Protein AF-A0AAV8WTH7-F1 (afdb_monomer)

Structure (mmCIF, N/CA/C/O backbone):
data_AF-A0AAV8WTH7-F1
#
_entry.id   AF-A0AAV8WTH7-F1
#
loop_
_atom_site.group_PDB
_atom_site.id
_atom_site.type_symbol
_atom_site.label_atom_id
_atom_site.label_alt_id
_atom_site.label_comp_id
_atom_site.label_asym_id
_atom_site.label_entity_id
_atom_site.label_seq_id
_atom_site.pdbx_PDB_ins_code
_atom_site.Cartn_x
_atom_site.Cartn_y
_atom_site.Cartn_z
_atom_site.occupancy
_atom_site.B_iso_or_equiv
_atom_site.auth_seq_id
_atom_site.auth_comp_id
_atom_site.auth_asym_id
_atom_site.auth_atom_id
_atom_site.pdbx_PDB_model_num
ATOM 1 N N . MET A 1 1 ? 3.719 -9.267 1.743 1.00 52.03 1 MET A N 1
ATOM 2 C CA . MET A 1 1 ? 3.122 -8.042 1.158 1.00 52.03 1 MET A CA 1
ATOM 3 C C . MET A 1 1 ? 4.104 -6.873 1.091 1.00 52.03 1 MET A C 1
ATOM 5 O O . MET A 1 1 ? 4.493 -6.534 -0.016 1.00 52.03 1 MET A O 1
ATOM 9 N N . ALA A 1 2 ? 4.606 -6.322 2.206 1.00 57.28 2 ALA A N 1
ATOM 10 C CA . ALA A 1 2 ? 5.533 -5.175 2.154 1.00 57.28 2 ALA A CA 1
ATOM 11 C C . ALA A 1 2 ? 6.838 -5.444 1.367 1.00 57.28 2 ALA A C 1
ATOM 13 O O . ALA A 1 2 ? 7.233 -4.631 0.538 1.00 57.28 2 ALA A O 1
ATOM 14 N N . ARG A 1 3 ? 7.462 -6.620 1.552 1.00 58.91 3 ARG A N 1
ATOM 15 C CA . ARG A 1 3 ? 8.667 -7.040 0.800 1.00 58.91 3 ARG A CA 1
ATOM 16 C C . ARG A 1 3 ? 8.420 -7.279 -0.695 1.00 58.91 3 ARG A C 1
ATOM 18 O O . ARG A 1 3 ? 9.369 -7.251 -1.462 1.00 58.91 3 ARG A O 1
ATOM 25 N N . ALA A 1 4 ? 7.165 -7.484 -1.094 1.00 60.97 4 ALA A N 1
ATOM 26 C CA . ALA A 1 4 ? 6.766 -7.662 -2.490 1.00 60.97 4 ALA A CA 1
ATOM 27 C C . ALA A 1 4 ? 6.421 -6.324 -3.178 1.00 60.97 4 ALA A C 1
ATOM 29 O O . ALA A 1 4 ? 5.876 -6.325 -4.272 1.00 60.97 4 ALA A O 1
ATOM 30 N N . GLY A 1 5 ? 6.693 -5.180 -2.532 1.00 65.38 5 GLY A N 1
ATOM 31 C CA . GLY A 1 5 ? 6.460 -3.850 -3.108 1.00 65.38 5 GLY A CA 1
ATOM 32 C C . GLY A 1 5 ? 5.083 -3.241 -2.823 1.00 65.38 5 GLY A C 1
ATOM 33 O O . GLY A 1 5 ? 4.823 -2.119 -3.259 1.00 65.38 5 GLY A O 1
ATOM 34 N N . PHE A 1 6 ? 4.237 -3.917 -2.037 1.00 70.75 6 PHE A N 1
ATOM 35 C CA . PHE A 1 6 ? 2.891 -3.464 -1.664 1.00 70.75 6 PHE A CA 1
ATOM 36 C C . PHE A 1 6 ? 2.846 -3.063 -0.179 1.00 70.75 6 PHE A C 1
ATOM 38 O O . PHE A 1 6 ? 2.482 -3.878 0.678 1.00 70.75 6 PHE A O 1
ATOM 45 N N . PRO A 1 7 ? 3.297 -1.847 0.180 1.00 77.50 7 PRO A N 1
ATOM 46 C CA . PRO A 1 7 ? 3.246 -1.374 1.557 1.00 77.50 7 PRO A CA 1
ATOM 47 C C . PRO A 1 7 ? 1.808 -1.058 1.975 1.00 77.50 7 PRO A C 1
ATOM 49 O O . PRO A 1 7 ? 0.993 -0.624 1.164 1.00 77.50 7 PRO A O 1
ATOM 52 N N . ILE A 1 8 ? 1.527 -1.219 3.266 1.00 81.88 8 ILE A N 1
ATOM 53 C CA . ILE A 1 8 ? 0.232 -0.869 3.852 1.00 81.88 8 ILE A CA 1
ATOM 54 C C . ILE A 1 8 ? 0.201 0.637 4.125 1.00 81.88 8 ILE A C 1
ATOM 56 O O . ILE A 1 8 ? 1.077 1.180 4.802 1.00 81.88 8 ILE A O 1
ATOM 60 N N . GLY A 1 9 ? -0.821 1.312 3.608 1.00 85.56 9 GLY A N 1
ATOM 61 C CA . GLY A 1 9 ? -1.072 2.723 3.872 1.00 85.56 9 GLY A CA 1
ATOM 62 C C . GLY A 1 9 ? -1.701 2.968 5.246 1.00 85.56 9 GLY A C 1
ATOM 63 O O . GLY A 1 9 ? -2.286 2.080 5.866 1.00 85.56 9 GLY A O 1
ATOM 64 N N . LYS A 1 10 ? -1.652 4.222 5.710 1.00 88.88 10 LYS A N 1
ATOM 65 C CA . LYS A 1 10 ? -2.294 4.637 6.968 1.00 88.88 10 LYS A CA 1
ATOM 66 C C . LYS A 1 10 ? -3.778 4.261 7.014 1.00 88.88 10 LYS A C 1
ATOM 68 O O . LYS A 1 10 ? -4.224 3.722 8.018 1.00 88.88 10 LYS A O 1
ATOM 73 N N . THR A 1 11 ? -4.533 4.554 5.956 1.00 89.38 11 THR A N 1
ATOM 74 C CA . THR A 1 11 ? -5.979 4.281 5.899 1.00 89.38 11 THR A CA 1
ATOM 75 C C . THR A 1 11 ? -6.260 2.789 6.021 1.00 89.38 11 THR A C 1
ATOM 77 O O . THR A 1 11 ? -7.010 2.408 6.908 1.00 89.38 11 THR A O 1
ATOM 80 N N . GLN A 1 12 ? -5.554 1.961 5.247 1.00 89.69 12 GLN A N 1
ATOM 81 C CA . GLN A 1 12 ? -5.680 0.503 5.296 1.00 89.69 12 GLN A CA 1
ATOM 82 C C . GLN A 1 12 ? -5.397 -0.052 6.696 1.00 89.69 12 GLN A C 1
ATOM 84 O O . GLN A 1 12 ? -6.145 -0.888 7.185 1.00 89.69 12 GLN A O 1
ATOM 89 N N . LEU A 1 13 ? -4.363 0.450 7.384 1.00 91.94 13 LEU A N 1
ATOM 90 C CA . LEU A 1 13 ? -4.105 0.055 8.771 1.00 91.94 13 LEU A CA 1
ATOM 91 C C . LEU A 1 13 ? -5.288 0.404 9.688 1.00 91.94 13 LEU A C 1
ATOM 93 O O . LEU A 1 13 ? -5.690 -0.414 10.512 1.00 91.94 13 LEU A O 1
ATOM 97 N N . LEU A 1 14 ? -5.830 1.619 9.569 1.00 94.12 14 LEU A N 1
ATOM 98 C CA . LEU A 1 14 ? -6.963 2.058 10.387 1.00 94.12 14 LEU A CA 1
ATOM 99 C C . LEU A 1 14 ? -8.233 1.253 10.089 1.00 94.12 14 LEU A C 1
ATOM 101 O O . LEU A 1 14 ? -8.962 0.934 11.026 1.00 94.12 14 LEU A O 1
ATOM 105 N N . ASP A 1 15 ? -8.466 0.902 8.823 1.00 94.19 15 ASP A N 1
ATOM 106 C CA . ASP A 1 15 ? -9.577 0.051 8.389 1.00 94.19 15 ASP A CA 1
ATOM 107 C C . ASP A 1 15 ? -9.449 -1.347 9.000 1.00 94.19 15 ASP A C 1
ATOM 109 O O . ASP A 1 15 ? -10.386 -1.821 9.639 1.00 9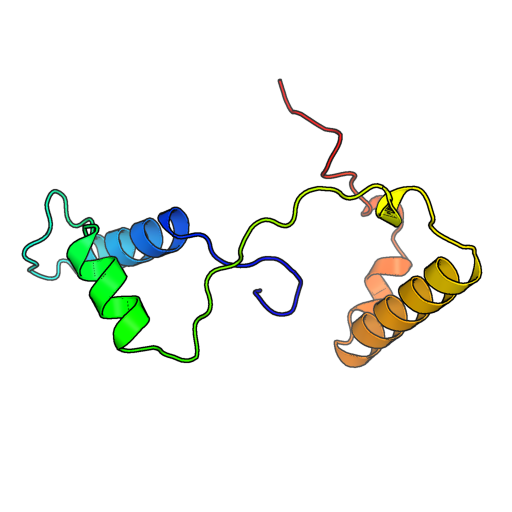4.19 15 ASP A O 1
ATOM 113 N N . SER A 1 16 ? -8.269 -1.972 8.911 1.00 93.94 16 SER A N 1
ATOM 114 C CA . SER A 1 16 ? -8.019 -3.289 9.509 1.00 93.94 16 SER A CA 1
ATOM 115 C C . SER A 1 16 ? -8.263 -3.293 11.017 1.00 93.94 16 SER A C 1
ATOM 117 O O . SER A 1 16 ? -8.900 -4.201 11.544 1.00 93.94 16 SER A O 1
ATOM 119 N N . VAL A 1 17 ? -7.795 -2.265 11.731 1.00 94.81 17 VAL A N 1
ATOM 120 C CA . VAL A 1 17 ? -8.021 -2.169 13.181 1.00 94.81 17 VAL A CA 1
ATOM 121 C C . VAL A 1 17 ? -9.503 -1.962 13.489 1.00 94.81 17 VAL A C 1
ATOM 123 O O . VAL A 1 17 ? -10.013 -2.583 14.417 1.00 94.81 17 VAL A O 1
ATOM 126 N N . GLN A 1 18 ? -10.207 -1.132 12.717 1.00 95.69 18 GLN A N 1
ATOM 127 C CA . GLN A 1 18 ? -11.646 -0.927 12.882 1.00 95.69 18 GLN A CA 1
ATOM 128 C C . GLN A 1 18 ? -12.431 -2.228 12.668 1.00 95.69 18 GLN A C 1
ATOM 130 O O . GLN A 1 18 ? -13.297 -2.544 13.482 1.00 95.69 18 GLN A O 1
ATOM 135 N N . HIS A 1 19 ? -12.097 -3.002 11.632 1.00 96.00 19 HIS A N 1
ATOM 136 C CA . HIS A 1 19 ? -12.693 -4.317 11.389 1.00 96.00 19 HIS A CA 1
ATOM 137 C C . HIS A 1 19 ? -12.509 -5.249 12.587 1.00 96.00 19 HIS A C 1
ATOM 139 O O . HIS A 1 19 ? -13.493 -5.786 13.089 1.00 96.00 19 HIS A O 1
ATOM 145 N N . ILE A 1 20 ? -11.285 -5.349 13.116 1.00 95.62 20 ILE A N 1
ATOM 146 C CA . ILE A 1 20 ? -10.988 -6.166 14.300 1.00 95.62 20 ILE A CA 1
ATOM 147 C C . ILE A 1 20 ? -11.806 -5.704 15.517 1.00 95.62 20 ILE A C 1
ATOM 149 O O . ILE A 1 20 ? -12.335 -6.533 16.255 1.00 95.62 20 ILE A O 1
ATOM 153 N N . MET A 1 21 ? -11.935 -4.392 15.748 1.00 95.06 21 MET A N 1
ATOM 154 C CA . MET A 1 21 ? -12.722 -3.868 16.876 1.00 95.06 21 MET A CA 1
ATOM 155 C C . MET A 1 21 ? -14.209 -4.229 16.764 1.00 95.06 21 MET A C 1
ATOM 157 O O . MET A 1 21 ? -14.824 -4.576 17.774 1.00 95.06 21 MET A O 1
ATOM 161 N N . ILE A 1 22 ? -14.771 -4.155 15.553 1.00 95.38 22 ILE A N 1
ATOM 162 C CA . ILE A 1 22 ? -16.173 -4.493 15.271 1.00 95.38 22 ILE A CA 1
ATOM 163 C C . ILE A 1 22 ? -16.407 -5.996 15.443 1.00 95.38 22 ILE A C 1
ATOM 165 O O . ILE A 1 22 ? -17.335 -6.393 16.144 1.00 95.38 22 ILE A O 1
ATOM 169 N N . GLU A 1 23 ? -15.555 -6.822 14.837 1.00 96.25 23 GLU A N 1
ATOM 170 C CA . GLU A 1 23 ? -15.682 -8.280 14.844 1.00 96.25 23 GLU A CA 1
ATOM 171 C C . GLU A 1 23 ? -15.556 -8.852 16.260 1.00 96.25 23 GLU A C 1
ATOM 173 O O . GLU A 1 23 ? -16.396 -9.635 16.702 1.00 96.25 23 GLU A O 1
ATOM 178 N N . LEU A 1 24 ? -14.562 -8.382 17.019 1.00 95.44 24 LEU A N 1
ATOM 179 C CA . LEU A 1 24 ? -14.335 -8.815 18.397 1.00 95.44 24 LEU A CA 1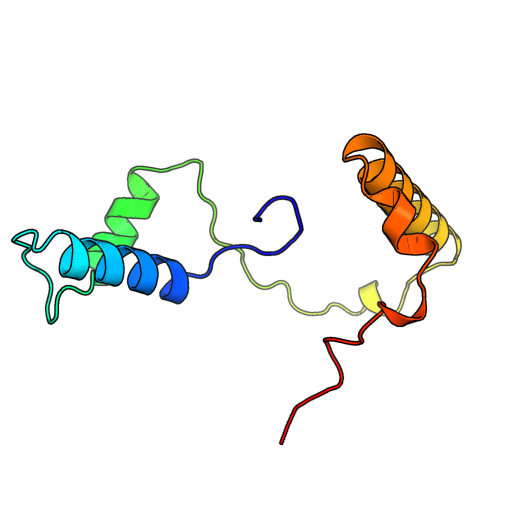
ATOM 180 C C . LEU A 1 24 ? -15.267 -8.137 19.413 1.00 95.44 24 LEU A C 1
ATOM 182 O O . LEU A 1 24 ? -15.173 -8.433 20.605 1.00 95.44 24 LEU A O 1
ATOM 186 N N . LYS A 1 25 ? -16.126 -7.201 18.977 1.00 93.62 25 LYS A N 1
ATOM 187 C CA . LYS A 1 25 ? -17.016 -6.387 19.831 1.00 93.62 25 LYS A CA 1
ATOM 188 C C . LYS A 1 25 ? -16.290 -5.786 21.039 1.00 93.62 25 LYS A C 1
ATOM 190 O O . LYS A 1 25 ? -16.821 -5.713 22.148 1.00 93.62 25 LYS A O 1
ATOM 195 N N . ARG A 1 26 ? -15.035 -5.380 20.838 1.00 91.88 26 ARG A N 1
ATOM 196 C CA . ARG A 1 26 ? -14.165 -4.941 21.927 1.00 91.88 26 ARG A CA 1
ATOM 197 C C . ARG A 1 26 ? -14.515 -3.509 22.306 1.00 91.88 26 ARG A C 1
ATOM 199 O O . ARG A 1 26 ? -14.455 -2.617 21.460 1.00 91.88 26 ARG A O 1
ATOM 206 N N . ASN A 1 27 ? -14.825 -3.274 23.580 1.00 92.94 27 ASN A N 1
ATOM 207 C CA . ASN A 1 27 ? -15.068 -1.917 24.057 1.00 92.94 27 ASN A CA 1
ATOM 208 C C . ASN A 1 27 ? -13.812 -1.053 23.854 1.00 92.94 27 ASN A C 1
ATOM 210 O O . ASN A 1 27 ? -12.699 -1.466 24.194 1.00 92.94 27 ASN A O 1
ATOM 214 N N . ASN A 1 28 ? -13.981 0.123 23.260 1.00 91.94 28 ASN A N 1
ATOM 215 C CA . ASN A 1 28 ? -12.882 0.998 22.877 1.00 91.94 28 ASN A CA 1
ATOM 216 C C . ASN A 1 28 ? -13.328 2.472 22.904 1.00 91.94 28 ASN A C 1
ATOM 218 O O . ASN A 1 28 ?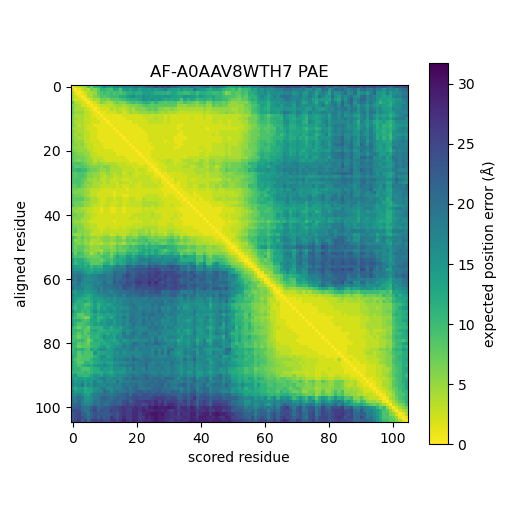 -14.509 2.761 22.732 1.00 91.94 28 ASN A O 1
ATOM 222 N N . PRO A 1 29 ? -12.394 3.422 23.093 1.00 93.00 29 PRO A N 1
ATOM 223 C CA . PRO A 1 29 ? -12.710 4.849 23.150 1.00 93.00 29 PRO A CA 1
ATOM 224 C C . PRO A 1 29 ? -12.832 5.497 21.758 1.00 93.00 29 PRO A C 1
ATOM 226 O O . PRO A 1 29 ? -12.804 6.722 21.640 1.00 93.00 29 PRO A O 1
ATOM 229 N N . PHE A 1 30 ? -12.863 4.714 20.676 1.00 93.81 30 PHE A N 1
ATOM 230 C CA . PHE A 1 30 ? -12.809 5.252 19.325 1.00 93.81 30 PHE A CA 1
ATOM 231 C C . PHE A 1 30 ? -14.195 5.643 18.821 1.00 93.81 30 PHE A C 1
ATOM 233 O O . PHE A 1 30 ? -15.164 4.896 18.946 1.00 93.81 30 PHE A O 1
ATOM 240 N N . LYS A 1 31 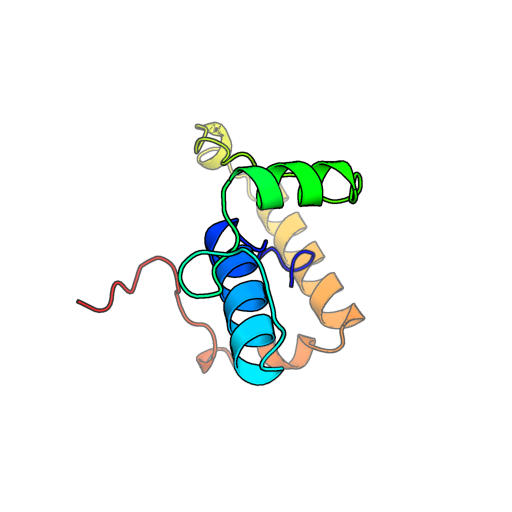? -14.284 6.790 18.140 1.00 91.38 31 LYS A N 1
ATOM 241 C CA . LYS A 1 31 ? -15.504 7.160 17.420 1.00 91.38 31 LYS A CA 1
ATOM 242 C C . LYS A 1 31 ? -15.751 6.137 16.305 1.00 91.38 31 LYS A C 1
ATOM 244 O O . LYS A 1 31 ? -14.879 5.922 15.465 1.00 91.38 31 LYS A O 1
ATOM 249 N N . ASN A 1 32 ? -16.928 5.513 16.302 1.00 92.44 32 ASN A N 1
ATOM 250 C CA . ASN A 1 32 ? -17.327 4.483 15.332 1.00 92.44 32 ASN A CA 1
ATOM 251 C C . ASN A 1 32 ? -16.346 3.295 15.242 1.00 92.44 32 ASN A C 1
ATOM 253 O O . ASN A 1 32 ? -16.130 2.755 14.158 1.00 92.44 32 ASN A O 1
ATOM 257 N N . ASN A 1 33 ? -15.715 2.911 16.360 1.00 94.25 33 ASN A N 1
ATOM 258 C CA . ASN A 1 33 ? -14.690 1.858 16.425 1.00 94.25 33 ASN A CA 1
ATOM 259 C C . ASN A 1 33 ? -13.431 2.130 15.572 1.00 94.25 33 ASN A C 1
ATOM 261 O O . ASN A 1 33 ? -12.609 1.234 15.388 1.00 94.25 33 ASN A O 1
ATOM 265 N N . ARG A 1 34 ? -13.247 3.356 15.056 1.00 95.19 34 ARG A N 1
ATOM 266 C CA . ARG A 1 34 ? -12.131 3.713 14.171 1.00 95.19 34 ARG A CA 1
ATOM 267 C C . ARG A 1 34 ? -11.030 4.472 14.912 1.00 95.19 34 ARG A C 1
ATOM 269 O O . ARG A 1 34 ? -11.272 5.596 15.361 1.00 95.19 34 ARG A O 1
ATOM 276 N N . PRO A 1 35 ? -9.794 3.948 14.982 1.00 95.44 35 PRO A N 1
ATOM 277 C CA . PRO A 1 35 ? -8.717 4.653 15.659 1.00 95.44 35 PRO A CA 1
ATOM 278 C C . PRO A 1 35 ? -8.403 6.008 15.012 1.00 95.44 35 PRO A C 1
ATOM 280 O O . PRO A 1 35 ? -8.362 6.161 13.791 1.00 95.44 35 PRO A O 1
ATOM 283 N N . GLY A 1 36 ? -8.158 7.007 15.858 1.00 93.88 36 GLY A N 1
ATOM 284 C CA . GLY A 1 36 ? -7.855 8.370 15.428 1.00 93.88 36 GLY A CA 1
ATOM 285 C C . GLY A 1 36 ? -6.365 8.638 15.187 1.00 93.88 36 GLY A C 1
ATOM 286 O O . GLY A 1 36 ? -5.496 7.782 15.369 1.00 93.88 36 GLY A O 1
ATOM 287 N N . LYS A 1 37 ? -6.047 9.895 14.848 1.00 92.50 37 LYS A N 1
ATOM 288 C CA . LYS A 1 37 ? -4.668 10.371 14.614 1.00 92.50 37 LYS A CA 1
ATOM 289 C C . LYS A 1 37 ? -3.741 10.129 15.814 1.00 92.50 37 LYS A C 1
ATOM 291 O O . LYS A 1 37 ? -2.602 9.720 15.611 1.00 92.50 37 LYS A O 1
ATOM 296 N N . SER A 1 38 ? -4.228 10.360 17.037 1.00 92.94 38 SER A N 1
ATOM 297 C CA . SER A 1 38 ? -3.452 10.144 18.270 1.00 92.94 38 SER A CA 1
ATOM 298 C C . SER A 1 38 ? -3.072 8.672 18.449 1.00 92.94 38 SER A C 1
ATOM 300 O O . SER A 1 38 ? -1.905 8.349 18.675 1.00 92.94 38 SER A O 1
ATOM 302 N N . TRP A 1 39 ? -4.032 7.764 18.244 1.00 95.56 39 TRP A N 1
ATOM 303 C CA . TRP A 1 39 ? -3.771 6.327 18.301 1.00 95.56 39 TRP A CA 1
ATOM 304 C C . TRP A 1 39 ? -2.732 5.906 17.261 1.00 95.56 39 TRP A C 1
ATOM 306 O O . TRP A 1 39 ? -1.791 5.196 17.603 1.00 95.56 39 TRP A O 1
ATOM 316 N N . TYR A 1 40 ? -2.855 6.400 16.024 1.00 93.44 40 TYR A N 1
ATOM 317 C CA . TYR A 1 40 ? -1.908 6.101 14.949 1.00 93.44 40 TYR A CA 1
ATOM 318 C C . TYR A 1 40 ? -0.481 6.564 15.273 1.00 93.44 40 TYR A C 1
ATOM 320 O O . TYR A 1 40 ? 0.467 5.800 15.118 1.00 93.44 40 TYR A O 1
ATOM 328 N N . GLY A 1 41 ? -0.321 7.793 15.777 1.00 92.31 41 GLY A N 1
ATOM 329 C CA . GLY A 1 41 ? 0.990 8.304 16.186 1.00 92.31 41 GLY A CA 1
ATOM 330 C C . GLY A 1 41 ? 1.612 7.473 17.310 1.00 92.31 41 GLY A C 1
ATOM 331 O O . GLY A 1 41 ? 2.777 7.094 17.230 1.00 92.31 41 GLY A O 1
ATOM 332 N N . SER A 1 42 ? 0.820 7.121 18.324 1.00 93.56 42 SER A N 1
ATOM 333 C CA . SER A 1 42 ? 1.262 6.246 19.413 1.00 93.56 42 SER A CA 1
ATOM 334 C C . SER A 1 42 ? 1.572 4.821 18.939 1.00 93.56 42 SER A C 1
ATOM 336 O O . SER A 1 42 ? 2.475 4.184 19.471 1.00 93.56 42 SER A O 1
ATOM 338 N N . PHE A 1 43 ? 0.852 4.311 17.937 1.00 93.69 43 PHE A N 1
ATOM 339 C CA . PHE A 1 43 ? 1.128 3.013 17.325 1.00 93.69 43 PHE A CA 1
ATOM 340 C C . PHE A 1 43 ? 2.492 2.999 16.631 1.00 93.69 43 PHE A C 1
ATOM 342 O O . PHE A 1 43 ? 3.276 2.093 16.897 1.00 93.69 43 PHE A O 1
ATOM 349 N N . LEU A 1 44 ? 2.808 4.010 15.816 1.00 91.69 44 LEU A N 1
ATOM 350 C CA . LEU A 1 44 ? 4.119 4.111 15.167 1.00 91.69 44 LEU A CA 1
ATOM 351 C C . LEU A 1 44 ? 5.255 4.262 16.187 1.00 91.69 44 LEU A C 1
ATOM 353 O O . LEU A 1 44 ? 6.266 3.586 16.064 1.00 91.69 44 LEU A O 1
ATOM 357 N N . LYS A 1 45 ? 5.063 5.066 17.244 1.00 91.94 45 LYS A N 1
ATOM 358 C CA . LYS A 1 45 ? 6.063 5.217 18.319 1.00 91.94 45 LYS A CA 1
ATOM 359 C C . LYS A 1 45 ? 6.392 3.905 19.036 1.00 91.94 45 LYS A C 1
ATOM 361 O O . LYS A 1 45 ? 7.525 3.712 19.440 1.00 91.94 45 LYS A O 1
ATOM 366 N N . ARG A 1 46 ? 5.413 3.012 19.214 1.00 95.19 46 ARG A N 1
ATOM 367 C CA . ARG A 1 46 ? 5.637 1.696 19.844 1.00 95.19 46 ARG A CA 1
ATOM 368 C C . ARG A 1 46 ? 6.260 0.667 18.902 1.00 95.19 46 ARG A C 1
ATOM 370 O O . ARG A 1 46 ? 6.693 -0.380 19.364 1.00 95.19 46 ARG A O 1
ATOM 377 N N . ASN A 1 47 ? 6.245 0.926 17.598 1.00 91.25 47 ASN A N 1
ATOM 378 C CA . ASN A 1 47 ? 6.701 -0.003 16.574 1.00 91.25 47 ASN A CA 1
ATOM 379 C C . ASN A 1 47 ? 7.754 0.688 15.704 1.00 91.25 47 ASN A C 1
ATOM 381 O O . ASN A 1 47 ? 7.507 0.972 14.535 1.00 91.25 47 ASN A O 1
ATOM 385 N N . GLU A 1 48 ? 8.927 0.952 16.281 1.00 87.44 48 GLU A N 1
ATOM 386 C CA . GLU A 1 48 ? 10.015 1.704 15.631 1.00 87.44 48 GLU A CA 1
ATOM 387 C C . GLU A 1 48 ? 10.509 1.056 14.327 1.00 87.44 48 GLU A C 1
ATOM 389 O O . GLU A 1 48 ? 10.972 1.741 13.419 1.00 87.44 48 GLU A O 1
ATOM 394 N N . ASN A 1 49 ? 10.309 -0.257 14.180 1.00 85.44 49 ASN A N 1
ATOM 395 C CA . ASN A 1 49 ? 10.617 -1.003 12.957 1.00 85.44 49 ASN A CA 1
ATOM 396 C C . ASN A 1 49 ? 9.662 -0.693 11.783 1.00 85.44 49 ASN A C 1
ATOM 398 O O . ASN A 1 49 ? 9.869 -1.189 10.675 1.00 85.44 49 ASN A O 1
ATOM 402 N N . ILE A 1 50 ? 8.591 0.080 12.001 1.00 84.94 50 ILE A N 1
ATOM 403 C CA . ILE A 1 50 ? 7.637 0.482 10.962 1.00 84.94 50 ILE A CA 1
ATOM 404 C C . ILE A 1 50 ? 8.004 1.878 10.467 1.00 84.94 50 ILE A C 1
ATOM 406 O O . ILE A 1 50 ? 7.792 2.879 11.149 1.00 84.94 50 ILE A O 1
ATOM 410 N N . SER A 1 51 ? 8.486 1.961 9.231 1.00 76.12 51 SER A N 1
ATOM 411 C CA . SER A 1 51 ? 8.734 3.239 8.563 1.00 76.12 51 SER A CA 1
ATOM 412 C C . SER A 1 51 ? 7.577 3.630 7.646 1.00 76.12 51 SER A C 1
ATOM 414 O O . SER A 1 51 ? 6.997 2.802 6.940 1.00 76.12 51 SER A O 1
ATOM 416 N N . LEU A 1 52 ? 7.256 4.923 7.629 1.00 75.06 52 LEU A N 1
ATOM 417 C CA . LEU A 1 52 ? 6.338 5.504 6.656 1.00 75.06 52 LEU A CA 1
ATOM 418 C C . LEU A 1 52 ? 7.013 5.564 5.286 1.00 75.06 52 LEU A C 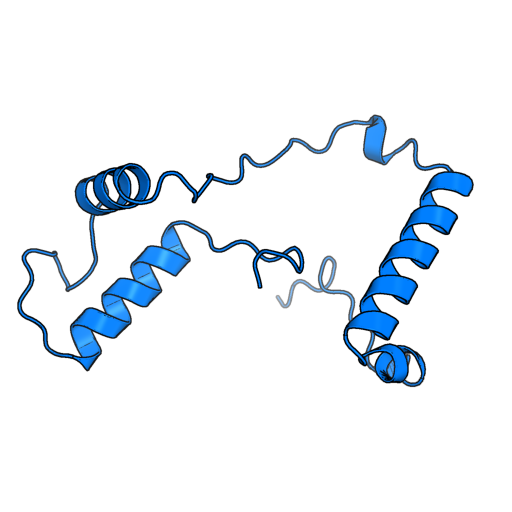1
ATOM 420 O O . LEU A 1 52 ? 8.110 6.103 5.155 1.00 75.06 52 LEU A O 1
ATOM 424 N N . ARG A 1 53 ? 6.341 5.056 4.249 1.00 70.00 53 ARG A N 1
ATOM 425 C CA . ARG A 1 53 ? 6.800 5.259 2.873 1.00 70.00 53 ARG A CA 1
ATOM 426 C C . ARG A 1 53 ? 6.559 6.714 2.487 1.00 70.00 53 ARG A C 1
ATOM 428 O O . ARG A 1 53 ? 5.416 7.115 2.277 1.00 70.00 53 ARG A O 1
ATOM 435 N N . THR A 1 54 ? 7.631 7.482 2.355 1.00 67.06 54 THR A N 1
ATOM 436 C CA . THR A 1 54 ? 7.577 8.787 1.695 1.00 67.06 54 THR A CA 1
ATOM 437 C C . THR A 1 54 ? 7.414 8.545 0.193 1.00 67.06 54 THR A C 1
ATOM 439 O O . THR A 1 54 ? 8.242 7.834 -0.388 1.00 67.06 54 THR A O 1
ATOM 442 N N . PRO A 1 55 ? 6.351 9.054 -0.455 1.00 62.56 55 PRO A N 1
ATOM 443 C CA . PRO A 1 55 ? 6.234 8.966 -1.902 1.00 62.56 55 PRO A CA 1
ATOM 444 C C . PRO A 1 55 ? 7.422 9.701 -2.524 1.00 62.56 55 PRO A C 1
ATOM 446 O O . PRO A 1 55 ? 7.651 10.879 -2.260 1.00 62.56 55 PRO A O 1
ATOM 449 N N . GLN A 1 56 ? 8.217 8.979 -3.306 1.00 59.72 56 GLN A N 1
ATOM 450 C CA . GLN A 1 56 ? 9.328 9.565 -4.037 1.00 59.72 56 GLN A CA 1
ATOM 451 C C . GLN A 1 56 ? 8.760 10.213 -5.299 1.00 59.72 56 GLN A C 1
ATOM 453 O O . GLN A 1 56 ? 8.071 9.544 -6.072 1.00 59.72 56 GLN A O 1
ATOM 458 N N . ASN A 1 57 ? 9.033 11.505 -5.497 1.00 61.22 57 ASN A N 1
ATOM 459 C CA . ASN A 1 57 ? 8.696 12.179 -6.747 1.00 61.22 57 ASN A CA 1
ATOM 460 C C . ASN A 1 57 ? 9.342 11.422 -7.913 1.00 61.22 57 ASN A C 1
ATOM 462 O O . ASN A 1 57 ? 10.487 10.976 -7.811 1.00 61.22 57 ASN A O 1
ATOM 466 N N . LEU A 1 58 ? 8.601 11.267 -9.010 1.00 58.62 58 LEU A N 1
ATOM 467 C CA . LEU A 1 58 ? 9.106 10.667 -10.240 1.00 58.62 58 LEU A CA 1
ATOM 468 C C . LEU A 1 58 ? 10.205 11.578 -10.801 1.00 58.62 58 LEU A C 1
ATOM 470 O O . LEU A 1 58 ? 9.929 12.568 -11.469 1.00 58.62 58 LEU A O 1
ATOM 474 N N . THR A 1 59 ? 11.459 11.293 -10.467 1.00 61.44 59 THR A N 1
ATOM 475 C CA . THR A 1 59 ? 12.609 12.054 -10.958 1.00 61.44 59 THR A CA 1
ATOM 476 C C . THR A 1 59 ? 12.947 11.650 -12.391 1.00 61.44 59 THR A C 1
ATOM 478 O O . THR A 1 59 ? 12.759 10.495 -12.779 1.00 61.44 59 THR A O 1
ATOM 481 N N . ALA A 1 60 ? 13.524 12.580 -13.160 1.00 60.44 60 ALA A N 1
ATOM 482 C CA . ALA A 1 60 ? 13.990 12.367 -14.537 1.00 60.44 60 ALA A CA 1
ATOM 483 C C . ALA A 1 60 ? 14.940 11.160 -14.702 1.00 60.44 60 ALA A C 1
ATOM 485 O O . ALA A 1 60 ? 15.077 10.631 -15.798 1.00 60.44 60 ALA A O 1
ATOM 486 N N . SER A 1 61 ? 15.527 10.653 -13.613 1.00 57.56 61 SER A N 1
ATOM 487 C CA . SER A 1 61 ? 16.284 9.396 -13.590 1.00 57.56 61 SER A CA 1
ATOM 488 C C . SER A 1 61 ? 15.489 8.171 -14.063 1.00 57.56 61 SER A C 1
ATOM 490 O O . SER A 1 61 ? 16.098 7.225 -14.554 1.00 57.56 61 SER A O 1
ATOM 492 N N . ARG A 1 62 ? 14.147 8.181 -13.985 1.00 57.56 62 ARG A N 1
ATOM 493 C CA . ARG A 1 62 ? 13.302 7.139 -14.600 1.00 57.56 62 ARG A CA 1
ATOM 494 C C . ARG A 1 62 ? 13.304 7.181 -16.131 1.00 57.56 62 ARG A C 1
ATOM 496 O O . ARG A 1 62 ? 13.029 6.160 -16.745 1.00 57.56 62 ARG A O 1
ATOM 503 N N . ALA A 1 63 ? 13.624 8.321 -16.746 1.00 61.78 63 ALA A N 1
ATOM 504 C CA . ALA A 1 63 ? 13.779 8.428 -18.198 1.00 61.78 63 ALA A CA 1
ATOM 505 C C . ALA A 1 63 ? 15.157 7.931 -18.677 1.00 61.78 63 ALA A C 1
ATOM 507 O O . ALA A 1 63 ? 15.325 7.607 -19.848 1.00 61.78 63 ALA A O 1
ATOM 508 N N . SER A 1 64 ? 16.139 7.826 -17.775 1.00 74.25 64 SER A N 1
ATOM 509 C CA . SER A 1 64 ? 17.520 7.415 -18.069 1.00 74.25 64 SER A CA 1
ATOM 510 C C . SER A 1 64 ? 17.766 5.914 -17.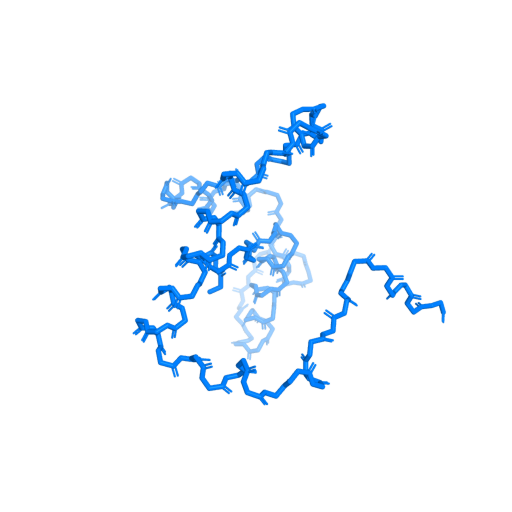848 1.00 74.25 64 SER A C 1
ATOM 512 O O . SER A 1 64 ? 18.840 5.525 -17.390 1.00 74.25 64 SER A O 1
ATOM 514 N N . VAL A 1 65 ? 16.779 5.057 -18.124 1.00 80.81 65 VAL A N 1
ATOM 515 C CA . VAL A 1 65 ? 16.938 3.601 -17.978 1.00 80.81 65 VAL A CA 1
ATOM 516 C C . VAL A 1 65 ? 17.834 3.057 -19.092 1.00 80.81 65 VAL A C 1
ATOM 518 O O . VAL A 1 65 ? 17.575 3.247 -20.277 1.00 80.81 65 VAL A O 1
ATOM 521 N N . THR A 1 66 ? 18.888 2.341 -18.709 1.00 87.44 66 THR A N 1
ATOM 522 C CA . THR A 1 66 ? 19.806 1.667 -19.637 1.00 87.44 66 THR A CA 1
ATOM 523 C C . THR A 1 66 ? 19.440 0.194 -19.820 1.00 87.44 66 THR A C 1
ATOM 525 O O . THR A 1 66 ? 18.881 -0.450 -18.930 1.00 87.44 66 THR A O 1
ATOM 528 N N . LYS A 1 67 ? 19.844 -0.396 -20.952 1.00 89.69 67 LYS A N 1
ATOM 529 C CA . LYS A 1 67 ? 19.691 -1.840 -21.211 1.00 89.69 67 LYS A CA 1
ATOM 530 C C . LYS A 1 67 ? 20.317 -2.709 -20.111 1.00 89.69 67 LYS A C 1
ATOM 532 O O . LYS A 1 67 ? 19.753 -3.734 -19.744 1.00 89.69 67 LYS A O 1
ATOM 537 N N . SER A 1 68 ? 21.466 -2.293 -19.575 1.00 91.69 68 SER A N 1
ATOM 538 C CA . SER A 1 68 ? 22.146 -3.012 -18.490 1.00 91.69 68 SER A CA 1
ATOM 539 C C . SER A 1 68 ? 21.280 -3.075 -17.228 1.00 91.69 68 SER A C 1
ATOM 541 O O . SER A 1 68 ? 21.078 -4.149 -16.668 1.00 91.69 68 SER A O 1
ATOM 543 N N . GLN A 1 69 ? 20.680 -1.946 -16.838 1.00 87.31 69 GLN A N 1
ATOM 544 C CA . GLN A 1 69 ? 19.782 -1.881 -15.682 1.00 87.31 69 GLN A CA 1
ATOM 545 C C . GLN A 1 69 ? 18.531 -2.749 -15.867 1.00 87.31 69 GLN A C 1
ATOM 547 O O . GLN A 1 69 ? 18.127 -3.425 -14.925 1.00 87.31 69 GLN A O 1
ATOM 552 N N . LEU A 1 70 ? 17.955 -2.789 -17.075 1.00 89.69 70 LEU A N 1
ATOM 553 C CA . LEU A 1 70 ? 16.830 -3.683 -17.376 1.00 89.69 70 LEU A CA 1
ATOM 554 C C . LEU A 1 70 ? 17.218 -5.154 -17.226 1.00 89.69 70 LEU A C 1
ATOM 556 O O . LEU A 1 70 ? 16.507 -5.909 -16.570 1.00 89.69 70 LEU A O 1
ATOM 560 N N . ASN A 1 71 ? 18.359 -5.560 -17.785 1.00 93.56 71 ASN A N 1
ATOM 561 C CA . ASN A 1 71 ? 18.831 -6.941 -17.680 1.00 93.56 71 ASN A CA 1
ATOM 562 C C . ASN A 1 71 ? 19.061 -7.361 -16.220 1.00 93.56 71 ASN A C 1
ATOM 564 O O . ASN A 1 71 ? 18.680 -8.467 -15.836 1.00 93.56 71 ASN A O 1
ATOM 568 N N . ILE A 1 72 ? 19.644 -6.474 -15.406 1.00 93.44 72 ILE A N 1
ATOM 569 C CA . ILE A 1 72 ? 19.822 -6.702 -13.965 1.00 93.44 72 ILE A CA 1
ATOM 570 C C . ILE A 1 72 ? 18.459 -6.899 -13.300 1.00 93.44 72 ILE A C 1
ATOM 572 O O . ILE A 1 72 ? 18.255 -7.904 -12.624 1.00 93.44 72 ILE A O 1
ATOM 576 N N . TRP A 1 73 ? 17.506 -6.000 -13.556 1.00 91.25 73 TRP A N 1
ATOM 577 C CA . TRP A 1 73 ? 16.165 -6.090 -12.983 1.00 91.25 73 TRP A CA 1
ATOM 578 C C . TRP A 1 73 ? 15.459 -7.405 -13.345 1.00 91.25 73 TRP A C 1
ATOM 580 O O . TRP A 1 73 ? 14.979 -8.106 -12.455 1.00 91.25 73 TRP A O 1
ATOM 590 N N . PHE A 1 74 ? 15.453 -7.801 -14.625 1.00 92.06 74 PHE A N 1
ATOM 591 C CA . PHE A 1 74 ? 14.864 -9.078 -15.050 1.00 92.06 74 PHE A CA 1
ATOM 592 C C . PHE A 1 74 ? 15.527 -10.274 -14.355 1.00 92.06 74 PHE A C 1
ATOM 594 O O . PHE A 1 74 ? 14.836 -11.198 -13.921 1.00 92.06 74 PHE A O 1
ATOM 601 N N . SER A 1 75 ? 16.855 -10.250 -14.203 1.00 94.88 75 SER A N 1
ATOM 602 C CA . SER A 1 75 ? 17.592 -11.304 -13.501 1.00 94.88 75 SER A CA 1
ATOM 603 C C . SER A 1 75 ? 17.225 -11.382 -12.017 1.00 94.88 75 SER A C 1
ATOM 605 O O . SER A 1 75 ? 17.091 -12.481 -11.476 1.00 94.88 75 SER A O 1
ATOM 607 N N . GLU A 1 76 ? 17.074 -10.243 -11.342 1.00 93.75 76 GLU A N 1
ATOM 608 C CA . GLU A 1 76 ? 16.690 -10.182 -9.929 1.00 93.75 76 GLU A CA 1
ATOM 609 C C . GLU A 1 76 ? 15.263 -10.689 -9.709 1.00 93.75 76 GLU A C 1
ATOM 611 O O . GLU A 1 76 ? 15.032 -11.511 -8.818 1.00 93.75 76 GLU A O 1
ATOM 616 N N . VAL A 1 77 ? 14.321 -10.266 -10.558 1.00 91.19 77 VAL A N 1
ATOM 617 C CA . VAL A 1 77 ? 12.925 -10.722 -10.514 1.00 91.19 77 VAL A CA 1
ATOM 618 C C . VAL A 1 77 ? 12.845 -12.227 -10.746 1.00 91.19 77 VAL A C 1
ATOM 620 O O . VAL A 1 77 ? 12.207 -12.935 -9.967 1.00 91.19 77 VAL A O 1
ATOM 623 N N . TYR A 1 78 ? 13.535 -12.748 -11.762 1.00 93.56 78 TYR A N 1
ATOM 624 C CA . TYR A 1 78 ? 13.549 -14.185 -12.032 1.00 93.56 78 TYR A CA 1
ATOM 625 C C . TYR A 1 78 ? 14.139 -14.989 -10.865 1.00 93.56 78 TYR A C 1
ATOM 627 O O . TYR A 1 78 ? 13.577 -16.009 -10.458 1.00 93.56 78 TYR A O 1
ATOM 635 N N . LYS A 1 79 ? 15.237 -14.508 -10.269 1.00 95.00 79 LYS A N 1
ATOM 636 C CA . LYS A 1 79 ? 15.847 -15.132 -9.087 1.00 95.00 79 LYS A CA 1
ATOM 637 C C . LYS A 1 79 ? 14.877 -15.172 -7.906 1.00 95.00 79 LYS A C 1
ATOM 639 O O . LYS A 1 79 ? 14.777 -16.204 -7.246 1.00 95.00 79 LYS A O 1
ATOM 644 N N . TYR A 1 80 ? 14.160 -14.079 -7.651 1.00 93.19 80 TYR A N 1
ATOM 645 C CA . TYR A 1 80 ? 13.135 -14.025 -6.610 1.00 93.19 80 TYR A CA 1
ATOM 646 C C . TYR A 1 80 ? 12.034 -15.066 -6.851 1.00 93.19 80 TYR A C 1
ATOM 648 O O . TYR A 1 80 ? 11.738 -15.859 -5.959 1.00 93.19 80 TYR A O 1
ATOM 656 N N . LEU A 1 81 ? 11.494 -15.130 -8.073 1.00 93.00 81 LEU A N 1
ATOM 657 C CA . LEU A 1 81 ? 10.458 -16.103 -8.432 1.00 93.00 81 LEU A CA 1
ATOM 658 C C . LEU A 1 81 ? 10.927 -17.549 -8.234 1.00 93.00 81 LEU A C 1
ATOM 660 O O . LEU A 1 81 ? 10.162 -18.366 -7.733 1.00 93.00 81 LEU A O 1
ATOM 664 N N . LYS A 1 82 ? 12.186 -17.862 -8.560 1.00 94.31 82 LYS A N 1
ATOM 665 C CA . LYS A 1 82 ? 12.764 -19.194 -8.325 1.00 94.31 82 LYS A CA 1
ATOM 666 C C . LYS A 1 82 ? 12.905 -19.528 -6.839 1.00 94.31 82 LYS A C 1
ATOM 668 O O . LYS A 1 82 ? 12.561 -20.637 -6.440 1.00 94.31 82 LYS A O 1
ATOM 673 N N . ILE A 1 83 ? 13.395 -18.592 -6.022 1.00 95.00 83 ILE A N 1
ATOM 674 C CA . ILE A 1 83 ? 13.560 -18.795 -4.569 1.00 95.00 83 ILE A CA 1
ATOM 675 C C . ILE A 1 83 ? 12.209 -19.081 -3.906 1.00 95.00 83 ILE A C 1
ATOM 677 O O . ILE A 1 83 ? 12.100 -19.988 -3.084 1.00 95.00 83 ILE A O 1
ATOM 681 N N . GLU A 1 84 ? 11.178 -18.342 -4.306 1.00 94.12 84 GLU A N 1
ATOM 682 C CA . GLU A 1 84 ? 9.826 -18.470 -3.759 1.00 94.12 84 GLU A CA 1
ATOM 683 C C . GLU A 1 84 ? 8.986 -19.562 -4.455 1.00 94.12 84 GLU A C 1
ATOM 685 O O . GLU A 1 84 ? 7.835 -19.778 -4.083 1.00 94.12 84 GLU A O 1
ATOM 690 N N . LYS A 1 85 ? 9.554 -20.283 -5.437 1.00 94.25 85 LYS A N 1
ATOM 691 C CA . LYS A 1 85 ? 8.898 -21.355 -6.217 1.00 94.25 85 LYS A CA 1
ATOM 692 C C . LYS A 1 85 ? 7.655 -20.901 -7.005 1.00 94.25 85 LYS A C 1
ATOM 694 O O . LYS A 1 85 ? 6.683 -21.644 -7.151 1.00 94.25 85 LYS A O 1
ATOM 699 N N . TYR A 1 86 ? 7.690 -19.685 -7.542 1.00 91.62 86 TYR A N 1
ATOM 700 C CA . TYR A 1 86 ? 6.628 -19.087 -8.359 1.00 91.62 86 TYR A CA 1
ATOM 701 C C . TYR A 1 86 ? 6.980 -18.960 -9.844 1.00 91.62 86 TYR A C 1
ATOM 703 O O . TYR A 1 86 ? 6.204 -18.407 -10.608 1.00 91.62 86 TYR A O 1
ATOM 711 N N . ASP A 1 87 ? 8.126 -19.460 -10.288 1.00 91.06 87 ASP A N 1
ATOM 712 C CA . ASP A 1 87 ? 8.616 -19.308 -11.662 1.00 91.06 87 ASP A CA 1
ATOM 713 C C . ASP A 1 87 ? 7.686 -1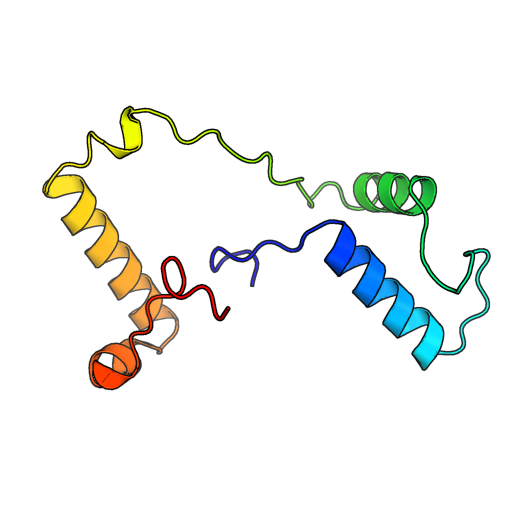9.889 -12.741 1.00 91.06 87 ASP A C 1
ATOM 715 O O . ASP A 1 87 ? 7.643 -19.353 -13.847 1.00 91.06 87 ASP A O 1
ATOM 719 N N . HIS A 1 88 ? 6.877 -20.899 -12.406 1.00 91.88 88 HIS A N 1
ATOM 720 C CA . HIS A 1 88 ? 5.880 -21.487 -13.310 1.00 91.88 88 HIS A CA 1
ATOM 721 C C . HIS A 1 88 ? 4.863 -20.466 -13.855 1.00 91.88 88 HIS A C 1
ATOM 723 O O . HIS A 1 88 ? 4.280 -20.683 -14.913 1.00 91.88 88 HIS A O 1
ATOM 7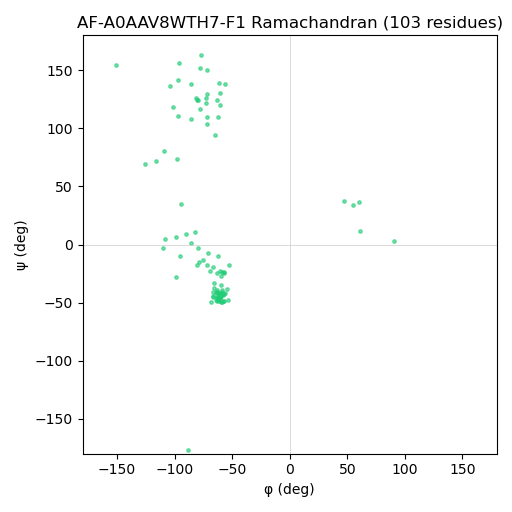29 N N . ILE A 1 89 ? 4.636 -19.333 -13.175 1.00 89.00 89 ILE A N 1
ATOM 730 C CA . ILE A 1 89 ? 3.712 -18.295 -13.664 1.00 89.00 89 ILE A CA 1
ATOM 731 C C . ILE A 1 89 ? 4.173 -17.686 -14.995 1.00 89.00 89 ILE A C 1
ATOM 733 O O . ILE A 1 89 ? 3.345 -17.186 -15.752 1.00 89.00 89 ILE A O 1
ATOM 737 N N . LEU A 1 90 ? 5.478 -17.744 -15.289 1.00 89.44 90 LEU A N 1
ATOM 738 C CA . LEU A 1 90 ? 6.063 -17.210 -16.518 1.00 89.44 90 LEU A CA 1
ATOM 739 C C . LEU A 1 90 ? 5.710 -18.053 -17.754 1.00 89.44 90 LEU A C 1
ATOM 741 O O . LEU A 1 90 ? 5.799 -17.554 -18.871 1.00 89.44 90 LEU A O 1
ATOM 745 N N . GLU A 1 91 ? 5.264 -19.299 -17.566 1.00 91.81 91 GLU A N 1
ATOM 746 C CA . GLU A 1 91 ? 4.790 -20.182 -18.644 1.00 91.81 91 GLU A CA 1
ATOM 747 C C . GLU A 1 91 ? 3.393 -19.788 -19.154 1.00 91.81 91 GLU A C 1
ATOM 749 O O . GLU A 1 91 ? 2.967 -20.234 -20.218 1.00 91.81 91 GLU A O 1
ATOM 754 N N . TYR A 1 92 ? 2.682 -18.927 -18.418 1.00 90.69 92 TYR A N 1
ATOM 755 C CA . TYR A 1 92 ? 1.311 -18.515 -18.716 1.00 90.69 92 TYR A CA 1
ATOM 756 C C . TYR A 1 92 ? 1.243 -17.009 -19.016 1.00 90.69 92 TYR A C 1
ATOM 758 O O . TYR A 1 92 ? 0.696 -16.246 -18.214 1.00 90.69 92 TYR A O 1
ATOM 766 N N . PRO A 1 93 ? 1.749 -16.547 -20.178 1.00 83.44 93 PRO A N 1
ATOM 767 C CA . PRO A 1 93 ? 1.788 -15.122 -20.520 1.00 83.44 93 PRO A CA 1
ATOM 768 C C . PRO A 1 93 ? 0.398 -14.471 -20.574 1.00 83.44 93 PRO A C 1
ATOM 770 O O . PRO A 1 93 ? 0.276 -13.272 -20.345 1.00 83.44 93 PRO A O 1
ATOM 773 N N . SER A 1 94 ? -0.670 -15.250 -20.782 1.00 83.88 94 SER A N 1
ATOM 774 C CA . SER A 1 94 ? -2.063 -14.780 -20.705 1.00 83.88 94 SER A CA 1
ATOM 775 C C . SER A 1 94 ? -2.487 -14.262 -19.324 1.00 83.88 94 SER A C 1
ATOM 777 O O . SER A 1 94 ? -3.563 -13.686 -19.197 1.00 83.88 94 SER A O 1
ATOM 779 N N . ARG A 1 95 ? -1.667 -14.461 -18.284 1.00 80.06 95 ARG A N 1
ATOM 780 C CA . ARG A 1 95 ? -1.905 -13.976 -16.915 1.00 80.06 95 ARG A CA 1
ATOM 781 C C . ARG A 1 95 ? -1.154 -12.683 -16.592 1.00 80.06 95 ARG A C 1
ATOM 783 O O . ARG A 1 95 ? -1.151 -12.254 -15.439 1.00 80.06 95 ARG A O 1
ATOM 790 N N . VAL A 1 96 ? -0.490 -12.079 -17.575 1.00 78.06 96 VAL A N 1
ATOM 791 C CA . VAL A 1 96 ? 0.173 -10.785 -17.411 1.00 78.06 96 VAL A CA 1
ATOM 792 C C . VAL A 1 96 ? -0.851 -9.684 -17.663 1.00 78.06 96 VAL A C 1
ATOM 794 O O . VAL A 1 96 ? -1.271 -9.455 -18.794 1.00 78.06 96 VAL A O 1
ATOM 797 N N . PHE A 1 97 ? -1.256 -9.004 -16.594 1.00 74.94 97 PHE A N 1
ATOM 798 C CA . PHE A 1 97 ? -2.196 -7.887 -16.653 1.00 74.94 97 PHE A CA 1
ATOM 799 C C . PHE A 1 97 ? -1.446 -6.565 -16.489 1.00 74.94 97 PHE A C 1
ATOM 801 O O . PHE A 1 97 ? -0.595 -6.436 -15.607 1.00 74.94 97 PHE A O 1
ATOM 808 N N . ASN A 1 98 ? -1.781 -5.568 -17.308 1.00 73.25 98 ASN A N 1
ATOM 809 C CA . ASN A 1 98 ? -1.353 -4.197 -17.057 1.00 73.25 98 ASN A CA 1
ATOM 810 C C . ASN A 1 98 ? -2.247 -3.602 -15.958 1.00 73.25 98 ASN A C 1
ATOM 812 O O . ASN A 1 98 ? -3.457 -3.491 -16.141 1.00 73.25 98 ASN A O 1
ATOM 816 N N . ALA A 1 99 ? -1.659 -3.258 -14.812 1.00 62.41 99 ALA A N 1
ATOM 817 C CA . ALA A 1 99 ? -2.374 -2.669 -13.679 1.00 62.41 99 ALA A CA 1
ATOM 818 C C . ALA A 1 99 ? -2.309 -1.130 -13.648 1.00 62.41 99 ALA A C 1
ATOM 820 O O . ALA A 1 99 ? -3.002 -0.527 -12.835 1.00 62.41 99 ALA A O 1
ATOM 821 N N . ASP A 1 100 ? -1.480 -0.506 -14.494 1.00 55.25 100 ASP A N 1
ATOM 822 C CA . ASP A 1 100 ? -1.198 0.937 -14.442 1.00 55.25 100 ASP A CA 1
ATOM 823 C C . ASP A 1 100 ? -2.032 1.736 -15.464 1.00 55.25 100 ASP A C 1
ATOM 825 O O . ASP A 1 100 ? -2.379 2.885 -15.211 1.00 55.25 100 ASP A O 1
ATOM 829 N N . GLU A 1 101 ? -2.429 1.126 -16.594 1.00 51.62 101 GLU A N 1
ATOM 830 C CA . GLU A 1 101 ? -3.158 1.829 -17.675 1.00 51.62 101 GLU A CA 1
ATOM 831 C C . GLU A 1 101 ? -4.636 1.427 -17.842 1.00 51.62 101 GLU A C 1
ATOM 833 O O . GLU A 1 101 ? -5.346 2.019 -18.652 1.00 51.62 101 GLU A O 1
ATOM 838 N N . ALA A 1 102 ? -5.145 0.460 -17.075 1.00 49.50 102 ALA A N 1
ATOM 839 C CA . ALA A 1 102 ? -6.558 0.078 -17.124 1.00 49.50 102 ALA A CA 1
ATOM 840 C C . ALA A 1 102 ? -7.343 0.764 -15.998 1.00 49.50 102 ALA A C 1
ATOM 842 O O . ALA A 1 102 ? -7.732 0.140 -15.010 1.00 49.50 102 ALA A O 1
ATOM 843 N N . ALA A 1 103 ? -7.580 2.070 -16.138 1.00 44.03 103 ALA A N 1
ATOM 844 C CA . ALA A 1 103 ? -8.670 2.707 -15.413 1.00 44.03 103 ALA A CA 1
ATOM 845 C C . ALA A 1 103 ? -9.981 2.063 -15.894 1.00 44.03 103 ALA A C 1
ATOM 847 O O . ALA A 1 103 ? -10.384 2.244 -17.042 1.00 44.03 103 ALA A O 1
ATOM 848 N N . PHE A 1 104 ? -10.629 1.270 -15.041 1.00 45.94 104 PHE A N 1
ATOM 849 C CA . PHE A 1 104 ? -12.028 0.917 -15.257 1.00 45.94 104 PHE A CA 1
ATOM 850 C C . PHE A 1 104 ? -12.846 2.180 -14.963 1.00 45.94 104 PHE A C 1
ATOM 852 O O . PHE A 1 104 ? -12.956 2.579 -13.802 1.00 45.94 104 PHE A O 1
ATOM 859 N N . PHE A 1 105 ? -13.305 2.849 -16.025 1.00 44.25 105 PHE A N 1
ATOM 860 C CA . PHE A 1 105 ? -14.297 3.925 -15.956 1.00 44.25 105 PHE A CA 1
ATOM 861 C C . PHE A 1 105 ? -15.685 3.355 -15.655 1.00 44.25 105 PHE A C 1
ATOM 863 O O . PHE A 1 105 ? -15.978 2.243 -16.156 1.00 44.25 105 PHE A O 1
#

Solvent-accessible surface area (backbone atoms only — not comparable to full-atom values): 6787 Å² total; per-residue (Å²): 94,58,92,77,75,51,68,84,49,72,66,58,53,36,50,54,52,21,51,51,31,59,74,67,66,51,90,70,95,37,69,90,48,34,67,50,73,68,55,53,53,53,50,44,69,74,36,75,90,61,75,81,85,74,85,74,75,91,51,75,69,73,77,65,72,48,73,67,59,51,54,51,49,55,52,53,53,52,51,50,28,52,76,73,70,50,51,73,60,71,78,42,68,92,73,70,74,74,82,86,81,65,77,85,126

Organism: NCBI:txid1586634

Radius of gyration: 19.9 Å; Cα contacts (8 Å, |Δi|>4): 32; chains: 1; bounding box: 40×34×45 Å

pLDDT: mean 82.98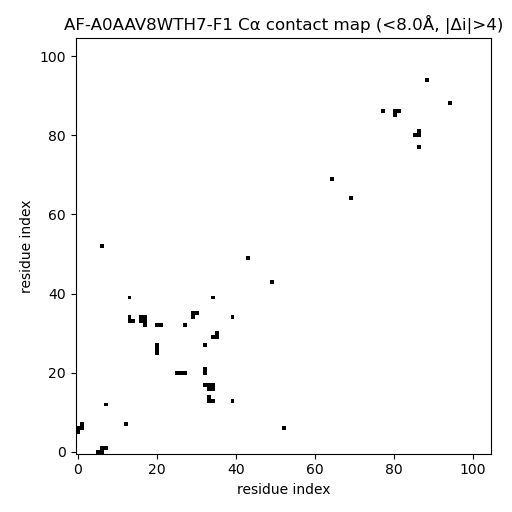, std 14.81, range [44.03, 96.25]

Mean predicted aligned error: 11.48 Å

Secondary structure (DSSP, 8-state):
-GGGT-PPPHHHHHHHHHHHHHHTT---SSGGG---HHHHHHHHHH-TT----PPPP--GGGT---HHHHHHHHHHHHHHHHHTT-GGGGG-GGG---SSS----

Foldseek 3Di:
DVVVVDDQDPVNVQVVQLVVCVVVVPDDPDDNSTDDPVVSVVVCVVVVVDDDDDDDPPDCVVVVDDPVNVVVVVVVVCVVCVVVVNNVVVVCCVPDDDPPPDDPD

Sequence (105 aa):
MARAGFPIGKTQLLDSVQHIMIELKRNNPFKNNRPGKSWYGSFLKRNENISLRTPQNLTASRASVTKSQLNIWFSEVYKYLKIEKYDHILEYPSRVFNADEAAFF